Protein AF-A0A6P0SH04-F1 (afdb_monomer_lite)

pLDDT: mean 90.82, std 7.69, range [59.16, 97.81]

Secondary structure (DSSP, 8-state):
-TTTT-------SSTT-SHHHHHHHHHHHHHTTPPPP-HHHHHHHHHHHHHHHHHHHHHHHSPPPPTT---SS-GGGG-EEEEETTTEEEEEEEETTEEEEEETTEEEEEEEEETTEEEE-

Foldseek 3Di:
DVVLPDDDDDDDPDPPDCVRVLVVVQVVCVVVVHDGDPSVVVVVVVVVVVVVVVVVVVVVPDDQFDPPADEPDQPVVVADWDQDPVQGIWGWDADPNWIWIAGPNDIFTWDDRHYNDTDGD

Structure (mmCIF, N/CA/C/O backbone):
data_AF-A0A6P0SH04-F1
#
_entry.id   AF-A0A6P0SH04-F1
#
loop_
_atom_site.group_PDB
_atom_site.id
_atom_site.type_symbol
_atom_site.label_atom_id
_atom_site.label_alt_id
_atom_site.label_comp_id
_atom_site.label_asym_id
_atom_site.label_entity_id
_atom_site.label_seq_id
_atom_site.pdbx_PDB_ins_code
_atom_site.Cartn_x
_atom_site.Cartn_y
_atom_site.Cartn_z
_atom_site.occupancy
_atom_site.B_iso_or_equiv
_atom_site.auth_seq_id
_atom_site.auth_comp_id
_atom_site.auth_asym_id
_atom_site.auth_atom_id
_atom_site.pdbx_PDB_model_num
ATOM 1 N N . MET A 1 1 ? 13.100 4.604 -28.120 1.00 80.25 1 MET A N 1
ATOM 2 C CA . MET A 1 1 ? 13.090 6.052 -28.374 1.00 80.25 1 MET A CA 1
ATOM 3 C C . MET A 1 1 ? 12.455 6.343 -29.726 1.00 80.25 1 MET A C 1
ATOM 5 O O . MET A 1 1 ? 12.752 5.615 -30.669 1.00 80.25 1 MET A O 1
ATOM 9 N N . PRO A 1 2 ? 11.589 7.367 -29.843 1.00 86.88 2 PRO A N 1
ATOM 10 C CA . PRO A 1 2 ? 10.923 7.700 -31.105 1.00 86.88 2 PRO A CA 1
ATOM 11 C C . PRO A 1 2 ? 11.886 8.005 -32.261 1.00 86.88 2 PRO A C 1
ATOM 13 O O . PRO A 1 2 ? 11.636 7.565 -33.378 1.00 86.88 2 PRO A O 1
ATOM 16 N N . GLN A 1 3 ? 12.998 8.702 -31.992 1.00 91.69 3 GLN A N 1
ATOM 17 C CA . GLN A 1 3 ? 14.009 9.037 -33.007 1.00 91.69 3 GLN A CA 1
ATOM 18 C C . GLN A 1 3 ? 14.715 7.787 -33.555 1.00 91.69 3 GLN A C 1
ATOM 20 O O . GLN A 1 3 ? 14.914 7.674 -34.761 1.00 91.69 3 GLN A O 1
ATOM 25 N N . ASP A 1 4 ? 14.971 6.808 -32.688 1.00 89.81 4 ASP A N 1
ATOM 26 C CA . ASP A 1 4 ? 15.605 5.532 -33.044 1.00 89.81 4 ASP A CA 1
ATOM 27 C C . ASP A 1 4 ? 14.601 4.447 -33.469 1.00 89.81 4 ASP A C 1
ATOM 29 O O . ASP A 1 4 ? 14.989 3.315 -33.738 1.00 89.81 4 ASP A O 1
ATOM 33 N N . LYS A 1 5 ? 13.295 4.762 -33.523 1.00 93.62 5 LYS A N 1
ATOM 34 C CA . LYS A 1 5 ? 12.195 3.817 -33.823 1.00 93.62 5 LYS A CA 1
ATOM 35 C C . LYS A 1 5 ? 12.131 2.601 -32.884 1.00 93.62 5 LYS A C 1
ATOM 37 O O . LYS A 1 5 ? 11.691 1.523 -33.273 1.00 93.62 5 LYS A O 1
ATOM 42 N N . ILE A 1 6 ? 12.537 2.782 -31.629 1.00 93.19 6 ILE A N 1
ATOM 43 C CA . ILE A 1 6 ? 12.573 1.722 -30.610 1.00 93.19 6 ILE A CA 1
ATOM 44 C C . ILE A 1 6 ? 11.415 1.896 -29.622 1.00 93.19 6 ILE A C 1
ATOM 46 O O . ILE A 1 6 ? 11.208 2.991 -29.092 1.00 93.19 6 ILE A O 1
ATOM 50 N N . GLY A 1 7 ? 10.714 0.809 -29.304 1.00 93.75 7 GLY A N 1
ATOM 51 C CA . GLY A 1 7 ? 9.747 0.726 -28.208 1.00 93.75 7 GLY A CA 1
ATOM 52 C C . GLY A 1 7 ? 10.110 -0.418 -27.264 1.00 93.75 7 GLY A C 1
ATOM 53 O O . GLY A 1 7 ? 10.493 -1.489 -27.724 1.00 93.75 7 GLY A O 1
ATOM 54 N N . VAL A 1 8 ? 10.004 -0.191 -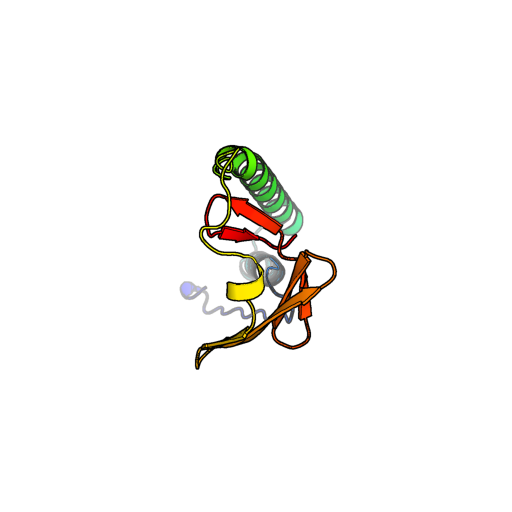25.953 1.00 95.31 8 VAL A N 1
ATOM 55 C CA . VAL A 1 8 ? 10.261 -1.205 -24.919 1.00 95.31 8 VAL A CA 1
ATOM 56 C C . VAL A 1 8 ? 9.048 -1.266 -24.000 1.00 95.31 8 VAL A C 1
ATOM 58 O O . VAL A 1 8 ? 8.581 -0.232 -23.526 1.00 95.31 8 VAL A O 1
ATOM 61 N N . VAL A 1 9 ? 8.541 -2.474 -23.758 1.00 96.31 9 VAL A N 1
ATOM 62 C CA . VAL A 1 9 ? 7.437 -2.739 -22.828 1.00 96.31 9 VAL A CA 1
ATOM 63 C C . VAL A 1 9 ? 7.888 -3.830 -21.867 1.00 96.31 9 VAL A C 1
ATOM 65 O O . VAL A 1 9 ? 8.258 -4.919 -22.299 1.00 96.31 9 VAL A O 1
ATOM 68 N N . VAL A 1 10 ? 7.855 -3.539 -20.566 1.00 96.12 10 VAL A N 1
ATOM 69 C CA . VAL A 1 10 ? 8.190 -4.493 -19.501 1.00 96.12 10 VAL A CA 1
ATOM 70 C C . VAL A 1 10 ? 7.019 -4.568 -18.533 1.00 96.12 10 VAL A C 1
ATOM 72 O O . VAL A 1 10 ? 6.557 -3.546 -18.033 1.00 96.12 10 VAL A O 1
ATOM 75 N N . LEU A 1 11 ? 6.546 -5.784 -18.268 1.00 95.50 11 LEU A N 1
ATOM 76 C CA . LEU A 1 11 ? 5.423 -6.054 -17.375 1.00 95.50 11 LEU A CA 1
ATOM 77 C C . LEU A 1 11 ? 5.887 -6.953 -16.230 1.00 95.50 11 LEU A C 1
ATOM 79 O O . LEU A 1 11 ? 6.654 -7.891 -16.444 1.00 95.50 11 LEU A O 1
ATOM 83 N N . THR A 1 12 ? 5.403 -6.683 -15.018 1.00 94.25 12 THR A N 1
ATOM 84 C CA . THR A 1 12 ? 5.667 -7.512 -13.835 1.00 94.25 12 THR A CA 1
ATOM 85 C C . THR A 1 12 ? 4.391 -7.715 -13.037 1.00 94.25 12 THR A C 1
ATOM 87 O O . THR A 1 12 ? 3.612 -6.779 -12.884 1.00 94.25 12 THR A O 1
ATOM 90 N N . ASN A 1 13 ? 4.220 -8.901 -12.454 1.00 94.56 13 ASN A N 1
ATOM 91 C CA . ASN A 1 13 ? 3.092 -9.224 -11.573 1.00 94.56 13 ASN A CA 1
ATOM 92 C C . ASN A 1 13 ? 3.395 -8.950 -10.083 1.00 94.56 13 ASN A C 1
ATOM 94 O O . ASN A 1 13 ? 2.908 -9.642 -9.196 1.00 94.56 13 ASN A O 1
ATOM 98 N N . LEU A 1 14 ? 4.274 -7.988 -9.805 1.00 93.38 14 LEU A N 1
ATOM 99 C CA . LEU A 1 14 ? 4.596 -7.551 -8.451 1.00 93.38 14 LEU A CA 1
ATOM 100 C C . LEU A 1 14 ? 4.340 -6.050 -8.368 1.00 93.38 14 LEU A C 1
ATOM 102 O O . LEU A 1 14 ? 4.825 -5.290 -9.203 1.00 93.38 14 LEU A O 1
ATOM 106 N N . GLU A 1 15 ? 3.564 -5.627 -7.376 1.00 86.56 15 GLU A N 1
ATOM 107 C CA . GLU A 1 15 ? 3.279 -4.212 -7.143 1.00 86.56 15 GLU A CA 1
ATOM 108 C C . GLU A 1 15 ? 4.492 -3.508 -6.507 1.00 86.56 15 GLU A C 1
ATOM 110 O O . GLU A 1 15 ? 5.302 -4.133 -5.822 1.00 86.56 15 GLU A O 1
ATOM 115 N N . ARG A 1 16 ? 4.615 -2.188 -6.717 1.00 85.56 16 ARG A N 1
ATOM 116 C CA . ARG A 1 16 ? 5.638 -1.312 -6.096 1.00 85.56 16 ARG A CA 1
ATOM 117 C C . ARG A 1 16 ? 7.083 -1.790 -6.258 1.00 85.56 16 ARG A C 1
ATOM 119 O O . ARG A 1 16 ? 7.940 -1.501 -5.425 1.00 85.56 16 ARG A O 1
ATOM 126 N N . THR A 1 17 ? 7.370 -2.486 -7.349 1.00 91.81 17 THR A N 1
ATOM 127 C CA . THR A 1 17 ? 8.727 -2.903 -7.694 1.00 91.81 17 THR A CA 1
ATOM 128 C C . THR A 1 17 ? 9.351 -1.947 -8.717 1.00 91.81 17 THR A C 1
ATOM 130 O O . THR A 1 17 ? 8.683 -1.561 -9.678 1.00 91.81 17 THR A O 1
ATOM 133 N N . PRO A 1 18 ? 10.636 -1.572 -8.572 1.00 93.88 18 PRO A N 1
ATOM 134 C CA . PRO A 1 18 ? 11.352 -0.795 -9.585 1.00 93.88 18 PRO A CA 1
ATOM 135 C C . PRO A 1 18 ? 11.796 -1.634 -10.795 1.00 93.88 18 PRO A C 1
ATOM 137 O O . PRO A 1 18 ? 12.403 -1.102 -11.726 1.00 93.88 18 PRO A O 1
ATOM 140 N N . LEU A 1 19 ? 11.535 -2.945 -10.775 1.00 94.38 19 LEU A N 1
ATOM 141 C CA . LEU A 1 19 ? 12.058 -3.904 -11.743 1.00 94.38 19 LEU A CA 1
ATOM 142 C C . LEU A 1 19 ? 11.732 -3.565 -13.213 1.00 94.38 19 LEU A C 1
ATOM 144 O O . LEU A 1 19 ? 12.660 -3.625 -14.021 1.00 94.38 19 LEU A O 1
ATOM 148 N N . PRO A 1 20 ? 10.499 -3.156 -13.593 1.00 95.81 20 PRO A N 1
ATOM 149 C CA . PRO A 1 20 ? 10.215 -2.764 -14.972 1.00 95.81 20 PRO A CA 1
ATOM 150 C C . PRO A 1 20 ? 11.136 -1.649 -15.473 1.00 95.81 20 PRO A C 1
ATOM 152 O O . PRO A 1 20 ? 11.674 -1.735 -16.577 1.00 95.81 20 PRO A O 1
ATOM 155 N N . SER A 1 21 ? 11.365 -0.628 -14.644 1.00 94.19 21 SER A N 1
ATOM 156 C CA . SER A 1 21 ? 12.213 0.516 -14.986 1.00 94.19 21 SER A CA 1
ATOM 157 C C . SER A 1 21 ? 13.681 0.116 -15.097 1.00 94.19 21 SER A C 1
ATOM 159 O O . SER A 1 21 ? 14.335 0.482 -16.067 1.00 94.19 21 SER A O 1
ATOM 161 N N . ILE A 1 22 ? 14.181 -0.682 -14.147 1.00 95.94 22 ILE A N 1
ATOM 162 C CA . ILE A 1 22 ? 15.547 -1.227 -14.163 1.00 95.94 22 ILE A CA 1
ATOM 163 C C . ILE A 1 22 ? 15.821 -1.963 -15.480 1.00 95.94 22 ILE A C 1
ATOM 165 O O . ILE A 1 22 ? 16.795 -1.664 -16.168 1.00 95.94 22 ILE A O 1
ATOM 169 N N . ILE A 1 23 ? 14.947 -2.908 -15.841 1.00 95.44 23 ILE A N 1
ATOM 170 C CA . ILE A 1 23 ? 15.096 -3.712 -17.060 1.00 95.44 23 ILE A CA 1
ATOM 171 C C . ILE A 1 23 ? 15.020 -2.813 -18.294 1.00 95.44 23 ILE A C 1
ATOM 173 O O . ILE A 1 23 ? 15.835 -2.946 -19.203 1.00 95.44 23 ILE A O 1
ATOM 177 N N . THR A 1 24 ? 14.075 -1.870 -18.313 1.00 95.56 24 THR A N 1
ATOM 178 C CA . THR A 1 24 ? 13.922 -0.926 -19.425 1.00 95.56 24 THR A CA 1
ATOM 179 C C . THR A 1 24 ? 15.196 -0.115 -19.643 1.00 95.56 24 THR A C 1
ATOM 181 O O . THR A 1 24 ? 15.633 0.019 -20.782 1.00 95.56 24 THR A O 1
ATOM 184 N N . TYR A 1 25 ? 15.831 0.387 -18.581 1.00 94.94 25 TYR A N 1
ATOM 185 C CA . TYR A 1 25 ? 17.067 1.157 -18.714 1.00 94.94 25 TYR A CA 1
ATOM 186 C C . TYR A 1 25 ? 18.252 0.305 -19.167 1.00 94.94 25 TYR A C 1
ATOM 188 O O . TYR A 1 25 ? 18.967 0.723 -20.072 1.00 94.94 25 TYR A O 1
ATOM 196 N N . HIS A 1 26 ? 18.399 -0.918 -18.649 1.00 95.31 26 HIS A N 1
ATOM 197 C CA . HIS A 1 26 ? 19.408 -1.853 -19.158 1.00 95.31 26 HIS A CA 1
ATOM 198 C C . HIS A 1 26 ? 19.227 -2.160 -20.651 1.00 95.31 26 HIS A C 1
ATOM 200 O O . HIS A 1 26 ? 20.205 -2.227 -21.395 1.00 95.31 26 HIS A O 1
ATOM 206 N N . ILE A 1 27 ? 17.984 -2.336 -21.109 1.00 94.88 27 ILE A N 1
ATOM 207 C CA . ILE A 1 27 ? 17.684 -2.535 -22.531 1.00 94.88 27 ILE A CA 1
ATOM 208 C C . ILE A 1 27 ? 18.045 -1.278 -23.332 1.00 94.88 27 ILE A C 1
ATOM 210 O O . ILE A 1 27 ? 18.655 -1.396 -24.392 1.00 94.88 27 ILE A O 1
ATOM 214 N N . CYS A 1 28 ? 17.708 -0.085 -22.837 1.00 93.44 28 CYS A N 1
ATOM 215 C CA . CYS A 1 28 ? 18.038 1.175 -23.502 1.00 93.44 28 CYS A CA 1
ATOM 216 C C . CYS A 1 28 ? 19.550 1.385 -23.650 1.00 93.44 28 CYS A C 1
ATOM 218 O O . CYS A 1 28 ? 19.977 1.713 -24.753 1.00 93.44 28 CYS A O 1
ATOM 220 N N . ASP A 1 29 ? 20.346 1.156 -22.600 1.00 94.50 29 ASP A N 1
ATOM 221 C CA . ASP A 1 29 ? 21.808 1.309 -22.665 1.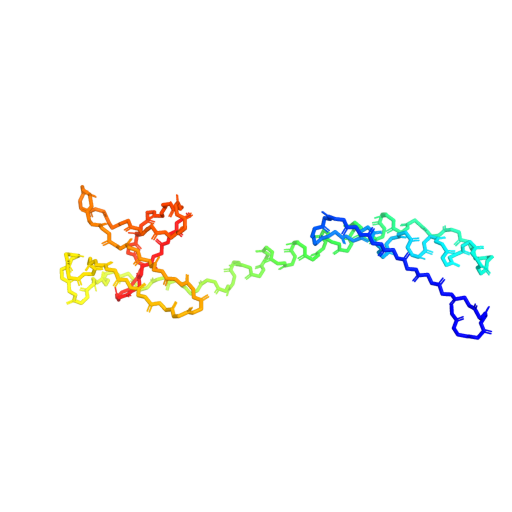00 94.50 29 ASP A CA 1
ATOM 222 C C . ASP A 1 29 ? 22.393 0.426 -23.775 1.00 94.50 29 ASP A C 1
ATOM 224 O O . ASP A 1 29 ? 23.134 0.895 -24.636 1.00 94.50 29 ASP A O 1
ATOM 228 N N . ARG A 1 30 ? 21.958 -0.838 -23.833 1.00 93.56 30 ARG A N 1
ATOM 229 C CA . ARG A 1 30 ? 22.413 -1.802 -24.844 1.00 93.56 30 ARG A CA 1
ATOM 230 C C . ARG A 1 30 ? 21.967 -1.448 -26.256 1.00 93.56 30 ARG A C 1
ATOM 232 O O . ARG A 1 30 ? 22.758 -1.549 -27.187 1.00 93.56 30 ARG A O 1
ATOM 239 N N . LEU A 1 31 ? 20.707 -1.051 -26.427 1.00 93.75 31 LEU A N 1
ATOM 240 C CA . LEU A 1 31 ? 20.161 -0.703 -27.740 1.00 93.75 31 LEU A CA 1
ATOM 241 C C . LEU A 1 31 ? 20.769 0.583 -28.312 1.00 93.75 31 LEU A C 1
ATOM 243 O O . LEU A 1 31 ? 20.821 0.730 -29.530 1.00 93.75 31 LEU A O 1
ATOM 247 N N . LEU A 1 32 ? 21.219 1.497 -27.451 1.00 90.62 32 LEU A N 1
ATOM 248 C CA . LEU A 1 32 ? 21.850 2.759 -27.838 1.00 90.62 32 LEU A CA 1
ATOM 249 C C . LEU A 1 32 ? 23.385 2.678 -27.887 1.00 90.62 32 LEU A C 1
ATOM 251 O O . LEU A 1 32 ? 24.027 3.667 -28.231 1.00 90.62 32 LEU A O 1
ATOM 255 N N . GLY A 1 33 ? 23.979 1.526 -27.554 1.00 92.00 33 GLY A N 1
ATOM 256 C CA . GLY A 1 33 ? 25.434 1.356 -27.509 1.00 92.00 33 GLY A CA 1
ATOM 257 C C . GLY A 1 33 ? 26.114 2.214 -26.437 1.00 92.00 33 GLY A C 1
ATOM 258 O O . GLY A 1 33 ? 27.254 2.633 -26.625 1.00 92.00 33 GLY A O 1
ATOM 259 N N . LEU A 1 34 ? 25.403 2.513 -25.349 1.00 92.06 34 LEU A N 1
ATOM 260 C CA . LEU A 1 34 ? 25.923 3.250 -24.202 1.00 92.06 34 LEU A CA 1
ATOM 261 C C . LEU A 1 34 ? 26.657 2.303 -23.247 1.00 92.06 34 LEU A C 1
ATOM 263 O O . LEU A 1 34 ? 26.386 1.100 -23.211 1.00 92.06 34 LEU A O 1
ATOM 267 N N . ASP A 1 35 ? 27.546 2.866 -22.433 1.00 93.00 35 ASP A N 1
ATOM 268 C CA . ASP A 1 35 ? 28.157 2.134 -21.326 1.00 93.00 35 ASP A CA 1
ATOM 269 C C . ASP A 1 35 ? 27.083 1.665 -20.337 1.00 93.00 35 ASP A C 1
ATOM 271 O O . ASP A 1 35 ? 26.178 2.422 -19.974 1.00 93.00 35 ASP A O 1
ATOM 275 N N . GLU A 1 36 ? 27.189 0.416 -19.876 1.00 88.62 36 GLU A N 1
ATOM 276 C CA . GLU A 1 36 ? 26.217 -0.139 -18.936 1.00 88.62 36 GLU A CA 1
ATOM 277 C C . GLU A 1 36 ? 26.292 0.586 -17.587 1.00 88.62 36 GLU A C 1
ATOM 279 O O . GLU A 1 36 ? 27.282 0.507 -16.853 1.00 88.62 36 GLU A O 1
ATOM 284 N N . VAL A 1 37 ? 25.202 1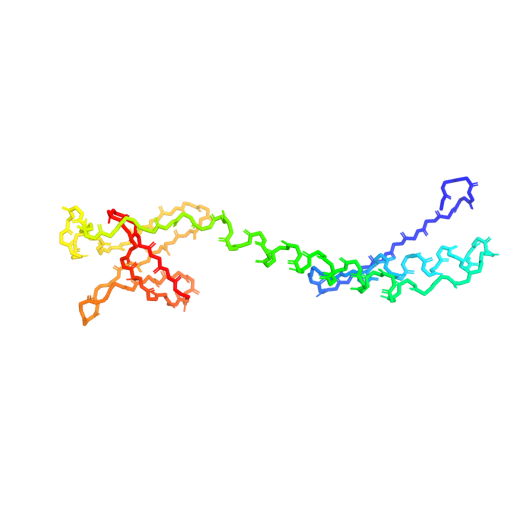.257 -17.220 1.00 93.25 37 VAL A N 1
ATOM 285 C CA . VAL A 1 37 ? 25.054 1.846 -15.889 1.00 93.25 37 VAL A CA 1
ATOM 286 C C . VAL A 1 37 ? 24.572 0.759 -14.917 1.00 93.25 37 VAL A C 1
ATOM 288 O O . VAL A 1 37 ? 23.678 -0.025 -15.253 1.00 93.25 37 VAL A O 1
ATOM 291 N N . PRO A 1 38 ? 25.080 0.708 -13.669 1.00 94.69 38 PRO A N 1
ATOM 292 C CA . PRO A 1 38 ? 24.581 -0.212 -12.647 1.00 94.69 38 PRO A CA 1
ATOM 293 C C . PRO A 1 38 ? 23.215 0.255 -12.106 1.00 94.69 38 PRO A C 1
ATOM 295 O O . PRO A 1 38 ? 23.095 0.739 -10.976 1.00 94.69 38 PRO A O 1
ATOM 298 N N . TRP A 1 39 ? 22.158 0.131 -12.917 1.00 95.38 39 TRP A N 1
ATOM 299 C CA . TRP A 1 39 ? 20.807 0.612 -12.601 1.00 95.38 39 TRP A CA 1
ATOM 300 C C . TRP A 1 39 ? 20.227 -0.005 -11.331 1.00 95.38 39 TRP A C 1
ATOM 302 O O . TRP A 1 39 ? 19.532 0.694 -10.591 1.00 95.38 39 TRP A O 1
ATOM 312 N N . ASN A 1 40 ? 20.563 -1.265 -11.042 1.00 94.06 40 ASN A N 1
ATOM 313 C CA . ASN A 1 40 ? 20.196 -1.930 -9.792 1.00 94.06 40 ASN A CA 1
ATOM 314 C C . ASN A 1 40 ? 20.674 -1.141 -8.570 1.00 94.06 40 ASN A C 1
ATOM 316 O O . ASN A 1 40 ? 19.860 -0.759 -7.732 1.00 94.06 40 ASN A O 1
ATOM 320 N N . GLU A 1 41 ? 21.978 -0.867 -8.485 1.00 95.62 41 GLU A N 1
ATOM 321 C CA . GLU A 1 41 ? 22.578 -0.160 -7.347 1.00 95.62 41 GLU A CA 1
ATOM 322 C C . GLU A 1 41 ? 22.067 1.277 -7.259 1.00 95.62 41 GLU A C 1
ATOM 324 O O . GLU A 1 41 ? 21.652 1.740 -6.195 1.00 95.62 41 GLU A O 1
ATOM 329 N N . ARG A 1 42 ? 21.999 1.967 -8.403 1.00 94.88 42 ARG A N 1
ATOM 330 C CA . ARG A 1 42 ? 21.516 3.349 -8.475 1.00 94.88 42 ARG A CA 1
ATOM 331 C C . ARG A 1 42 ? 20.085 3.487 -7.962 1.00 94.88 42 ARG A C 1
ATOM 333 O O . ARG A 1 42 ? 19.778 4.427 -7.233 1.00 94.88 42 ARG A O 1
ATOM 340 N N . ILE A 1 43 ? 19.191 2.586 -8.364 1.00 94.81 43 ILE A N 1
ATOM 341 C CA . ILE A 1 43 ? 17.785 2.644 -7.953 1.00 94.81 43 ILE A CA 1
ATOM 342 C C . ILE A 1 43 ? 17.618 2.148 -6.515 1.00 94.81 43 ILE A C 1
ATOM 344 O O . ILE A 1 43 ? 16.833 2.729 -5.769 1.00 94.81 43 ILE A O 1
ATOM 348 N N . LYS A 1 44 ? 18.392 1.143 -6.092 1.00 93.69 44 LYS A N 1
ATOM 349 C CA . LYS A 1 44 ? 18.416 0.670 -4.704 1.00 93.69 44 LYS A CA 1
ATOM 350 C C . LYS A 1 44 ? 18.818 1.780 -3.731 1.00 93.69 44 LYS A C 1
ATOM 352 O O . LYS A 1 44 ? 18.117 1.980 -2.746 1.00 93.69 44 LYS A O 1
ATOM 357 N N . SER A 1 45 ? 19.880 2.530 -4.028 1.00 94.94 45 SER A N 1
ATOM 358 C CA . SER A 1 45 ? 20.322 3.672 -3.213 1.00 94.94 45 SER A CA 1
ATOM 359 C C . SER A 1 45 ? 19.234 4.742 -3.101 1.00 94.94 45 SER A C 1
ATOM 361 O O . SER A 1 45 ? 18.874 5.122 -1.990 1.00 94.94 45 SER A O 1
ATOM 363 N N . LYS A 1 46 ? 18.611 5.140 -4.218 1.00 93.19 46 LYS A N 1
ATOM 364 C CA . LYS A 1 46 ? 17.493 6.099 -4.198 1.00 93.19 46 LYS A CA 1
ATOM 365 C C . LYS A 1 46 ? 16.294 5.612 -3.390 1.00 93.19 46 LYS A C 1
ATOM 367 O O . LYS A 1 46 ? 15.635 6.401 -2.719 1.00 93.19 46 LYS A O 1
ATOM 372 N N . LEU A 1 47 ? 15.975 4.322 -3.487 1.00 92.12 47 LEU A N 1
ATOM 373 C CA . LEU A 1 47 ? 14.872 3.740 -2.732 1.00 92.12 47 LEU A CA 1
ATOM 374 C C . LEU A 1 47 ? 15.168 3.767 -1.230 1.00 92.12 47 LEU A C 1
ATOM 376 O O . LEU A 1 47 ? 14.268 4.026 -0.438 1.00 92.12 47 LEU A O 1
ATOM 380 N N . GLU A 1 48 ? 16.417 3.521 -0.847 1.00 94.06 48 GLU A N 1
ATOM 381 C CA . GLU A 1 48 ? 16.850 3.574 0.545 1.00 94.06 48 GLU A CA 1
ATOM 382 C C . GLU A 1 48 ? 16.815 5.004 1.099 1.00 94.06 48 GLU A C 1
ATOM 384 O O . GLU A 1 48 ? 16.241 5.234 2.160 1.00 94.06 48 GLU A O 1
ATOM 389 N N . GLU A 1 49 ? 17.300 5.988 0.340 1.00 94.31 49 GLU A N 1
ATOM 390 C CA . GLU A 1 49 ? 17.184 7.412 0.686 1.00 94.31 49 GLU A CA 1
ATOM 391 C C . GLU A 1 49 ? 15.720 7.836 0.863 1.00 94.31 49 GLU A C 1
ATOM 393 O O . GLU A 1 49 ? 15.365 8.485 1.848 1.00 94.31 49 GLU A O 1
ATOM 398 N N . ALA A 1 50 ? 14.838 7.424 -0.054 1.00 91.38 50 ALA A N 1
ATOM 399 C CA . ALA A 1 50 ? 13.411 7.720 0.034 1.00 91.38 50 ALA A CA 1
ATOM 400 C C . ALA A 1 50 ? 12.755 7.070 1.263 1.00 91.38 50 ALA A C 1
ATOM 402 O O . ALA A 1 50 ? 11.905 7.690 1.906 1.00 91.38 50 ALA A O 1
ATOM 403 N N . LYS A 1 51 ? 13.151 5.841 1.620 1.00 90.81 51 LYS A N 1
ATOM 404 C CA . LYS A 1 51 ? 12.682 5.170 2.842 1.00 90.81 51 LYS A CA 1
ATOM 405 C C . LYS A 1 51 ? 13.131 5.912 4.094 1.00 90.81 51 LYS A C 1
ATOM 407 O O . LYS A 1 51 ? 12.296 6.174 4.955 1.00 90.81 51 LYS A O 1
ATOM 412 N N . GLN A 1 52 ? 14.404 6.292 4.170 1.00 91.88 52 GLN A N 1
ATOM 413 C CA . GLN A 1 52 ? 14.949 7.044 5.301 1.00 91.88 52 GLN A CA 1
ATOM 414 C C . GLN A 1 52 ? 14.259 8.403 5.451 1.00 91.88 52 GLN A C 1
ATOM 416 O O . GLN A 1 52 ? 13.830 8.757 6.547 1.00 91.88 52 GLN A O 1
ATOM 421 N N . ALA A 1 53 ? 14.066 9.131 4.349 1.00 89.31 53 ALA A N 1
ATOM 422 C CA . ALA A 1 53 ? 13.336 10.395 4.351 1.00 89.31 53 ALA A CA 1
ATOM 423 C C . ALA A 1 53 ? 11.877 10.217 4.810 1.00 89.31 53 ALA A C 1
ATOM 425 O O . ALA A 1 53 ? 11.372 11.006 5.609 1.00 89.31 53 ALA A O 1
ATOM 426 N N . ALA A 1 54 ? 11.199 9.157 4.358 1.00 87.44 54 ALA A N 1
ATOM 427 C CA . ALA A 1 54 ? 9.842 8.844 4.797 1.00 87.44 54 ALA A CA 1
ATOM 428 C C . ALA A 1 54 ? 9.781 8.487 6.291 1.00 87.44 54 ALA A C 1
ATOM 430 O O . ALA A 1 54 ? 8.838 8.873 6.980 1.00 87.44 54 ALA A O 1
ATOM 431 N N . GLU A 1 55 ? 10.770 7.765 6.812 1.00 86.25 55 GLU A N 1
ATOM 432 C CA . GLU A 1 55 ? 10.851 7.405 8.227 1.00 86.25 55 GLU A CA 1
ATOM 433 C C . GLU A 1 55 ? 11.118 8.620 9.122 1.00 86.25 55 GLU A C 1
ATOM 435 O O . GLU A 1 55 ? 10.424 8.807 10.122 1.00 86.25 55 GLU A O 1
ATOM 440 N N . GLN A 1 56 ? 12.021 9.510 8.710 1.00 84.56 56 GLN A N 1
ATOM 441 C CA . GLN A 1 56 ? 12.241 10.800 9.370 1.00 84.56 56 GLN A CA 1
ATOM 442 C C . GLN A 1 56 ? 10.981 11.679 9.328 1.00 84.56 56 GLN A C 1
ATOM 444 O O . GLN A 1 56 ? 10.621 12.308 10.323 1.00 84.56 56 GLN A O 1
ATOM 449 N N . GLY A 1 57 ? 10.254 11.681 8.206 1.00 78.75 57 GLY A N 1
ATOM 450 C CA . GLY A 1 57 ? 8.984 12.394 8.066 1.00 78.75 57 GLY A CA 1
ATOM 451 C C . GLY A 1 57 ? 7.900 11.879 9.016 1.00 78.75 57 GLY A C 1
ATOM 452 O O . GLY A 1 57 ? 7.204 12.676 9.641 1.00 78.75 57 GLY A O 1
ATOM 453 N N . LYS A 1 58 ? 7.794 10.558 9.215 1.00 73.75 58 LYS A N 1
ATOM 454 C CA . LYS A 1 58 ? 6.795 9.949 10.116 1.00 73.75 58 LYS A CA 1
ATOM 455 C C . LYS A 1 58 ? 6.899 10.437 11.562 1.00 73.75 58 LYS A C 1
ATOM 457 O O . LYS A 1 58 ? 5.869 10.487 12.236 1.00 73.75 58 LYS A O 1
ATOM 462 N N . GLN A 1 59 ? 8.090 10.812 12.030 1.00 62.56 59 GLN A N 1
ATOM 463 C CA . GLN A 1 59 ? 8.281 11.360 13.379 1.00 62.56 59 GLN A CA 1
ATOM 464 C C . GLN A 1 59 ? 7.651 12.753 13.541 1.00 62.56 59 GLN A C 1
ATOM 466 O O . GLN A 1 59 ? 7.251 13.117 14.642 1.00 62.56 59 GLN A O 1
ATOM 471 N N . ASN A 1 60 ? 7.481 13.493 12.442 1.00 59.16 60 ASN A N 1
ATOM 472 C CA . ASN A 1 60 ? 7.013 14.878 12.445 1.00 59.16 60 ASN A CA 1
ATOM 473 C C . ASN A 1 60 ? 5.535 15.046 12.049 1.00 59.16 60 ASN A C 1
ATOM 475 O O . ASN A 1 60 ? 5.031 16.165 12.064 1.00 59.16 60 ASN A O 1
ATOM 479 N N . THR A 1 61 ? 4.828 13.975 11.661 1.00 59.72 61 THR A N 1
ATOM 480 C CA . THR A 1 61 ? 3.491 14.099 11.033 1.00 59.72 61 THR A CA 1
ATOM 481 C C . THR A 1 61 ? 2.367 13.344 11.736 1.00 59.72 61 THR A C 1
ATOM 483 O O . THR A 1 61 ? 1.212 13.514 11.355 1.00 59.72 61 THR A O 1
ATOM 486 N N . LYS A 1 62 ? 2.627 12.532 12.770 1.00 63.25 62 LYS A N 1
ATOM 487 C CA . LYS A 1 62 ? 1.522 11.991 13.578 1.00 63.25 62 LYS A CA 1
ATOM 488 C C . LYS A 1 62 ? 1.100 13.056 14.596 1.00 63.25 62 LYS A C 1
ATOM 490 O O . LYS A 1 62 ? 1.859 13.275 15.541 1.00 63.25 62 LYS A O 1
ATOM 495 N N . PRO A 1 63 ? -0.058 13.732 14.437 1.00 68.69 63 PRO A N 1
ATOM 496 C CA . PRO A 1 63 ? -0.552 14.609 15.490 1.00 68.69 63 PRO A CA 1
ATOM 497 C C . PRO A 1 63 ? -0.648 13.786 16.773 1.00 68.69 63 PRO A C 1
ATOM 499 O O . PRO A 1 63 ? -1.174 12.678 16.751 1.00 68.69 63 PRO A O 1
ATOM 502 N N . GLN A 1 64 ? -0.090 14.277 17.876 1.00 75.56 64 GLN A N 1
ATOM 503 C CA . GLN A 1 64 ? -0.227 13.567 19.143 1.00 75.56 64 GLN A CA 1
ATOM 504 C C . GLN A 1 64 ? -1.714 13.535 19.529 1.00 75.56 64 GLN A C 1
ATOM 506 O O . GLN A 1 64 ? -2.394 14.559 19.383 1.00 75.56 64 GLN A O 1
ATOM 511 N N . PRO A 1 65 ? -2.245 12.384 19.980 1.00 81.75 65 PRO A N 1
ATOM 512 C CA . PRO A 1 65 ? -3.619 12.325 20.453 1.00 81.75 65 PRO A CA 1
ATOM 513 C C . PRO A 1 65 ? -3.787 13.273 21.638 1.00 81.75 65 PRO A C 1
ATOM 515 O O . PRO A 1 65 ? -2.902 13.383 22.492 1.00 81.75 65 PRO A O 1
ATOM 518 N N . LYS A 1 66 ? -4.934 13.953 21.716 1.00 84.69 66 LYS A N 1
ATOM 519 C CA . LYS A 1 66 ? -5.266 14.712 22.924 1.00 84.69 66 LYS A CA 1
ATOM 520 C C . LYS A 1 66 ? -5.543 13.743 24.071 1.00 84.69 66 LYS A C 1
ATOM 522 O O . LYS A 1 66 ? -6.487 12.952 24.013 1.00 84.69 66 LYS A O 1
ATOM 527 N N . THR A 1 67 ? -4.724 13.830 25.114 1.00 86.31 67 THR A N 1
ATOM 528 C CA . THR A 1 67 ? -4.851 13.010 26.321 1.00 86.31 67 THR A CA 1
ATOM 529 C C . THR A 1 67 ? -6.064 13.431 27.157 1.00 86.31 67 THR A C 1
ATOM 531 O O . THR A 1 67 ? -6.542 14.560 27.055 1.00 86.31 67 THR A O 1
ATOM 534 N N . GLY A 1 68 ? -6.591 12.506 27.966 1.00 86.12 68 GLY A N 1
ATOM 535 C CA . GLY A 1 68 ? -7.726 12.771 28.863 1.00 86.12 68 GLY A CA 1
ATOM 536 C C . GLY A 1 68 ? -9.073 12.968 28.161 1.00 86.12 68 GLY A C 1
ATOM 537 O O . GLY A 1 68 ? -10.011 13.464 28.776 1.00 86.12 68 GLY A O 1
ATOM 538 N N . THR A 1 69 ? -9.175 12.612 26.879 1.00 91.12 69 THR A N 1
ATOM 539 C CA . THR A 1 69 ? -10.460 12.592 26.175 1.00 91.12 69 THR A CA 1
ATOM 540 C C . THR A 1 69 ? -11.159 11.252 26.375 1.00 91.12 69 THR A C 1
ATOM 542 O O . THR A 1 69 ? -10.519 10.235 26.633 1.00 91.12 69 THR A O 1
ATOM 545 N N . GLN A 1 70 ? -12.476 11.262 26.222 1.00 89.62 70 GLN A N 1
ATOM 546 C CA . GLN A 1 70 ? -13.333 10.084 26.250 1.00 89.62 70 GLN A CA 1
ATOM 547 C C . GLN A 1 70 ? -14.229 10.089 25.003 1.00 89.62 70 GLN A C 1
ATOM 549 O O . GLN A 1 70 ? -14.441 11.166 24.429 1.00 89.62 70 GLN A O 1
ATOM 554 N N . PRO A 1 71 ? -14.728 8.923 24.563 1.00 90.56 71 PRO A N 1
ATOM 555 C CA . PRO A 1 71 ? -15.792 8.857 23.566 1.00 90.56 71 PRO A CA 1
ATOM 556 C C . PRO A 1 71 ? -17.012 9.679 24.007 1.00 90.56 71 PRO A C 1
ATOM 558 O O . PRO A 1 71 ? -17.274 9.814 25.207 1.00 90.56 71 PRO A O 1
ATOM 561 N N . SER A 1 72 ? -17.745 10.252 23.050 1.00 92.81 72 SER A N 1
ATOM 562 C CA . SER A 1 72 ? -18.971 11.008 23.350 1.00 92.81 72 SER A CA 1
ATOM 563 C C . SER A 1 72 ? -20.127 10.112 23.805 1.00 92.81 72 SER A C 1
ATOM 565 O O . SER A 1 72 ? -20.991 10.570 24.552 1.00 92.81 72 SER A O 1
ATOM 567 N N . HIS A 1 73 ? -20.098 8.839 23.414 1.00 92.00 73 HIS A N 1
ATOM 568 C CA . HIS A 1 73 ? -21.090 7.827 23.755 1.00 92.00 73 HIS A CA 1
ATOM 569 C C . HIS A 1 73 ? -20.458 6.629 24.488 1.00 92.00 73 HIS A C 1
ATOM 571 O O . HIS A 1 73 ? -19.244 6.421 24.405 1.00 92.00 73 HIS A O 1
ATOM 577 N N . PRO A 1 74 ? -21.251 5.815 25.208 1.00 93.31 74 PRO A N 1
ATOM 578 C CA . PRO A 1 74 ? -20.840 4.471 25.616 1.00 93.31 74 PRO A CA 1
ATOM 579 C C . PRO A 1 74 ? -20.353 3.639 24.416 1.00 93.31 74 PRO A C 1
ATOM 581 O O . PRO A 1 74 ? -20.798 3.851 23.290 1.00 93.31 74 PRO A O 1
ATOM 584 N N . LEU A 1 75 ? -19.437 2.688 24.633 1.00 92.38 75 LEU A N 1
ATOM 585 C CA . LEU A 1 75 ? -18.854 1.899 23.533 1.00 92.38 75 LEU A CA 1
ATOM 586 C C . LEU A 1 75 ? -19.907 1.071 22.784 1.00 92.38 75 LEU A C 1
ATOM 588 O O . LEU A 1 75 ? -19.768 0.817 21.590 1.00 92.38 75 LEU A O 1
ATOM 592 N N . GLU A 1 76 ? -20.962 0.676 23.486 1.00 94.44 76 GLU A N 1
ATOM 593 C CA . GLU A 1 76 ? -22.100 -0.078 22.978 1.00 94.44 76 GLU A CA 1
ATOM 594 C C . GLU A 1 76 ? -22.819 0.664 21.842 1.00 94.44 76 GLU A C 1
ATOM 596 O O . GLU A 1 76 ? -23.226 0.031 20.867 1.00 94.44 76 GLU A O 1
ATOM 601 N N . ASP A 1 77 ? -22.896 1.996 21.910 1.00 95.12 77 ASP A N 1
ATOM 602 C CA . ASP A 1 77 ? -23.574 2.830 20.907 1.00 95.12 77 ASP A CA 1
ATOM 603 C C . ASP A 1 77 ? -22.822 2.873 19.563 1.00 95.12 77 ASP A C 1
ATOM 605 O O . ASP A 1 77 ? -23.393 3.257 18.544 1.00 95.12 77 ASP A O 1
ATOM 609 N N . TYR A 1 78 ? -21.548 2.467 19.533 1.00 94.25 78 TYR A N 1
ATOM 610 C CA . TYR A 1 78 ? -20.762 2.362 18.298 1.00 94.25 78 TYR A CA 1
ATOM 611 C C . TYR A 1 78 ? -20.893 0.989 17.622 1.00 94.25 78 TYR A C 1
ATOM 613 O O . TYR A 1 78 ? -20.311 0.780 16.557 1.00 94.25 78 TYR A O 1
ATOM 621 N N . THR A 1 79 ? -21.609 0.037 18.230 1.00 96.56 79 THR A N 1
ATOM 622 C CA . THR A 1 79 ? -21.806 -1.301 17.658 1.00 96.56 79 THR A CA 1
ATOM 623 C C . THR A 1 79 ? -22.862 -1.296 16.553 1.00 96.56 79 THR A C 1
ATOM 625 O O . THR A 1 79 ? -23.820 -0.526 16.591 1.00 96.56 79 THR A O 1
ATOM 628 N N . GLY A 1 80 ? -22.687 -2.159 15.553 1.00 96.88 80 GLY A N 1
ATOM 629 C CA . GLY A 1 80 ? -23.605 -2.281 14.422 1.00 96.88 80 GLY A CA 1
ATOM 630 C C . GLY A 1 80 ? -22.903 -2.453 13.080 1.00 96.88 80 GLY A C 1
ATOM 631 O O . GLY A 1 80 ? -21.675 -2.498 12.996 1.00 96.88 80 GLY A O 1
ATOM 632 N N . ASP A 1 81 ? -23.713 -2.545 12.029 1.00 97.81 81 ASP A N 1
ATOM 633 C CA . ASP A 1 81 ? -23.252 -2.697 10.653 1.00 97.81 81 ASP A CA 1
ATOM 634 C C . ASP A 1 81 ? -23.277 -1.349 9.930 1.00 97.81 81 ASP A C 1
ATOM 636 O O . ASP A 1 81 ? -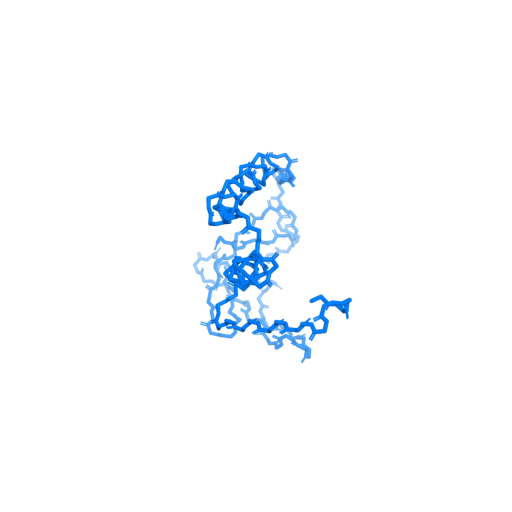24.311 -0.685 9.836 1.00 97.81 81 ASP A O 1
ATOM 640 N N . PHE A 1 82 ? -22.122 -0.956 9.397 1.00 96.44 82 PHE A N 1
ATOM 641 C CA . PHE A 1 82 ? -21.935 0.286 8.658 1.00 96.44 82 PHE A CA 1
ATOM 642 C C . PHE A 1 82 ? -21.700 -0.038 7.187 1.00 96.44 82 PHE A C 1
ATOM 644 O O . PHE A 1 82 ? -20.669 -0.608 6.824 1.00 96.44 82 PHE A O 1
ATOM 651 N N . GLU A 1 83 ? -22.658 0.323 6.336 1.00 97.56 83 GLU A N 1
ATOM 652 C CA . GLU A 1 83 ? -22.630 -0.003 4.912 1.00 97.56 83 GLU A CA 1
ATOM 653 C C . GLU A 1 83 ? -22.221 1.194 4.049 1.00 97.56 83 GLU A C 1
ATOM 655 O O . GLU A 1 83 ? -22.700 2.318 4.219 1.00 97.56 83 GLU A O 1
ATOM 660 N N . HIS A 1 84 ? -21.370 0.930 3.059 1.00 96.81 84 HIS A N 1
ATOM 661 C CA . HIS A 1 84 ? -21.115 1.841 1.952 1.00 96.81 84 HIS A CA 1
ATOM 662 C C . HIS A 1 84 ? -21.180 1.088 0.608 1.00 96.81 84 HIS A C 1
ATOM 664 O O . HIS A 1 84 ? -20.468 0.093 0.451 1.00 96.81 84 HIS A O 1
ATOM 670 N N . PRO A 1 85 ? -21.905 1.582 -0.419 1.00 95.62 85 PRO A N 1
ATOM 671 C CA . PRO A 1 85 ? -22.140 0.844 -1.671 1.00 95.62 85 PRO A CA 1
ATOM 672 C C . PRO A 1 85 ? -20.879 0.371 -2.409 1.00 95.62 85 PRO A C 1
ATOM 674 O O . PRO A 1 85 ? -20.888 -0.665 -3.064 1.00 95.62 85 PRO A O 1
ATOM 677 N N . GLY A 1 86 ? -19.784 1.133 -2.317 1.00 94.31 86 GLY A N 1
ATOM 678 C CA . GLY A 1 86 ? -18.503 0.789 -2.947 1.00 94.31 86 GLY A CA 1
ATOM 679 C C . GLY A 1 86 ? -17.516 0.023 -2.060 1.00 94.31 86 GLY A C 1
ATOM 680 O O . GLY A 1 86 ? -16.532 -0.494 -2.579 1.00 94.31 86 GLY A O 1
ATOM 681 N N . TYR A 1 87 ? -17.743 -0.030 -0.741 1.00 92.44 87 TYR A N 1
ATOM 682 C CA . TYR A 1 87 ? -16.801 -0.639 0.215 1.00 92.44 87 TYR A CA 1
ATOM 683 C C . TYR A 1 87 ? -17.389 -1.838 0.970 1.00 92.44 87 TYR A C 1
ATOM 685 O O . TYR A 1 87 ? -16.633 -2.569 1.606 1.00 92.44 87 TYR A O 1
ATOM 693 N N . GLY A 1 88 ? -18.698 -2.077 0.870 1.00 95.25 88 GLY A N 1
ATOM 694 C CA . GLY A 1 88 ? -19.394 -3.138 1.589 1.00 95.25 88 GLY A CA 1
ATOM 695 C C . GLY A 1 88 ? -19.708 -2.755 3.033 1.00 95.25 88 GLY A C 1
ATOM 696 O O . GLY A 1 88 ? -19.864 -1.575 3.353 1.00 95.25 88 GLY A O 1
ATOM 697 N N . ILE A 1 89 ? -19.815 -3.771 3.888 1.00 97.75 89 ILE A N 1
ATOM 698 C CA . ILE A 1 89 ? -20.219 -3.640 5.290 1.00 97.75 89 ILE A CA 1
ATOM 699 C C . ILE A 1 89 ? -18.996 -3.770 6.195 1.00 97.75 89 ILE A C 1
ATOM 701 O O . ILE A 1 89 ? -18.208 -4.708 6.056 1.00 97.75 89 ILE A O 1
ATOM 705 N N . VAL A 1 90 ? -18.868 -2.846 7.143 1.00 97.44 90 VAL A N 1
ATOM 706 C CA . VAL A 1 90 ? -18.001 -2.986 8.314 1.00 97.44 90 VAL A CA 1
ATOM 707 C C . VAL A 1 90 ? -18.882 -3.280 9.523 1.00 97.44 90 VAL A C 1
ATOM 709 O O . VAL A 1 90 ? -19.711 -2.449 9.889 1.00 97.44 90 VAL A O 1
ATOM 712 N N . SER A 1 91 ? -18.687 -4.435 10.153 1.00 97.81 91 SER A N 1
ATOM 713 C CA . SER A 1 91 ? -19.411 -4.819 11.370 1.00 97.81 91 SER A CA 1
ATOM 714 C C . SER A 1 91 ? -18.595 -4.465 12.605 1.00 97.81 91 SER A C 1
ATOM 716 O O . SER A 1 91 ? -17.467 -4.942 12.754 1.00 97.81 91 SER A O 1
ATOM 718 N N . ILE A 1 92 ? -19.156 -3.652 13.496 1.00 97.31 92 ILE A N 1
ATOM 719 C CA . ILE A 1 92 ? -18.548 -3.267 14.769 1.00 97.31 92 ILE A CA 1
ATOM 720 C C . ILE A 1 92 ? -19.206 -4.042 15.910 1.00 97.31 92 ILE A C 1
ATOM 722 O O . ILE A 1 92 ? -20.414 -3.943 16.123 1.00 97.31 92 ILE A O 1
ATOM 726 N N . ALA A 1 93 ? -18.405 -4.778 16.677 1.00 96.81 93 ALA A N 1
ATOM 727 C CA . ALA A 1 93 ? -18.856 -5.542 17.836 1.00 96.81 93 ALA A CA 1
ATOM 728 C C . ALA A 1 93 ? -18.016 -5.221 19.076 1.00 96.81 93 ALA A C 1
ATOM 730 O O . ALA A 1 93 ? -16.802 -5.031 18.986 1.00 96.81 93 ALA A O 1
ATOM 731 N N . LEU A 1 94 ? -18.661 -5.207 20.244 1.00 95.62 94 LEU A N 1
ATOM 732 C CA . LEU A 1 94 ? -18.005 -5.055 21.540 1.00 95.62 94 LEU A CA 1
ATOM 733 C C . LEU A 1 94 ? -17.783 -6.435 22.168 1.00 95.62 94 LEU A C 1
ATOM 735 O O . LEU A 1 94 ? -18.739 -7.166 22.425 1.00 95.62 94 LEU A O 1
ATOM 739 N N . LYS A 1 95 ? -16.525 -6.792 22.431 1.00 90.75 95 LYS A N 1
ATOM 740 C CA . LYS A 1 95 ? -16.142 -8.040 23.099 1.00 90.75 95 LYS A CA 1
ATOM 741 C C . LYS A 1 95 ? -15.152 -7.727 24.212 1.00 90.75 95 LYS A C 1
ATOM 743 O O . LYS A 1 95 ? -14.168 -7.048 23.965 1.00 90.75 95 LYS A O 1
ATOM 748 N N . ASP A 1 96 ? -15.411 -8.200 25.430 1.00 87.94 96 ASP A N 1
ATOM 749 C CA . ASP A 1 96 ? -14.512 -8.003 26.580 1.00 87.94 96 ASP A CA 1
ATOM 750 C C . ASP A 1 96 ? -14.116 -6.521 26.802 1.00 87.94 96 ASP A C 1
ATOM 752 O O . ASP A 1 96 ? -12.959 -6.208 27.066 1.00 87.94 96 ASP A O 1
ATOM 756 N N . GLN A 1 97 ? -15.083 -5.596 26.666 1.00 87.38 97 GLN A N 1
ATOM 757 C CA . GLN A 1 97 ? -14.896 -4.128 26.739 1.00 87.38 97 GLN A CA 1
ATOM 758 C C . GLN A 1 97 ? -13.994 -3.527 25.642 1.00 87.38 97 GLN A C 1
ATOM 760 O O . GLN A 1 97 ? -13.585 -2.370 25.727 1.00 87.38 97 GLN A O 1
ATOM 765 N N . GLN A 1 98 ? -13.724 -4.286 24.583 1.00 90.94 98 GLN A N 1
ATOM 766 C CA . GLN A 1 98 ? -12.894 -3.893 23.456 1.00 90.94 98 GLN A CA 1
ATOM 767 C C . GLN A 1 98 ? -13.723 -3.920 22.165 1.00 90.94 98 GLN A C 1
ATOM 769 O O . GLN A 1 98 ? -14.369 -4.918 21.835 1.00 90.94 98 GLN A O 1
ATOM 774 N N . LEU A 1 99 ? -13.723 -2.811 21.422 1.00 95.38 99 LEU A N 1
ATOM 775 C CA . LEU A 1 99 ? -14.373 -2.762 20.113 1.00 95.38 99 LEU A CA 1
ATOM 776 C C . LEU A 1 99 ? -13.544 -3.532 19.081 1.00 95.38 99 LEU A C 1
ATOM 778 O O . LEU A 1 99 ? -12.311 -3.460 19.061 1.00 95.38 99 LEU A O 1
ATOM 782 N N . THR A 1 100 ? -14.242 -4.241 18.202 1.00 96.44 100 THR A N 1
ATOM 783 C CA . THR A 1 100 ? -13.685 -4.989 17.076 1.00 96.44 100 THR A CA 1
ATOM 784 C C . THR A 1 100 ? -14.429 -4.616 15.802 1.00 96.44 100 THR A C 1
ATOM 786 O O . THR A 1 100 ? -15.654 -4.534 15.810 1.00 96.44 100 THR A O 1
ATOM 789 N N . ALA A 1 101 ? -13.694 -4.377 14.719 1.00 96.06 101 ALA A N 1
ATOM 790 C CA . ALA A 1 101 ? -14.253 -4.178 13.388 1.00 96.06 101 ALA A CA 1
ATOM 791 C C . ALA A 1 101 ? -13.984 -5.404 12.524 1.00 96.06 101 ALA A C 1
ATOM 793 O O . ALA A 1 101 ? -12.859 -5.896 12.491 1.00 96.06 101 ALA A O 1
ATOM 794 N N . THR A 1 102 ? -14.990 -5.862 11.790 1.00 96.81 102 THR A N 1
ATOM 795 C CA . THR A 1 102 ? -14.837 -6.912 10.782 1.00 96.81 102 THR A CA 1
ATOM 796 C C . THR A 1 102 ? -15.155 -6.345 9.408 1.00 96.81 102 THR A C 1
ATOM 798 O O . THR A 1 102 ? -16.243 -5.819 9.189 1.00 96.81 102 THR A O 1
ATOM 801 N N . HIS A 1 103 ? -14.213 -6.466 8.474 1.00 95.75 103 HIS A N 1
ATOM 802 C CA . HIS A 1 103 ? -14.389 -6.079 7.073 1.00 95.75 103 HIS A CA 1
ATOM 803 C C . HIS A 1 103 ? -13.796 -7.161 6.173 1.00 95.75 103 HIS A C 1
ATOM 805 O O . HIS A 1 103 ? -12.638 -7.534 6.342 1.00 95.75 103 HIS A O 1
ATOM 811 N N . ASN A 1 104 ? -14.584 -7.704 5.239 1.00 92.88 104 ASN A N 1
ATOM 812 C CA . ASN A 1 104 ? -14.150 -8.765 4.315 1.00 92.88 104 ASN A CA 1
ATOM 813 C C . ASN A 1 104 ? -13.438 -9.957 4.999 1.00 92.88 104 ASN A C 1
ATOM 815 O O . ASN A 1 104 ? -12.449 -10.478 4.489 1.00 92.88 104 ASN A O 1
ATOM 819 N N . SER A 1 105 ? -13.954 -10.412 6.146 1.00 92.44 105 SER A N 1
ATOM 820 C CA . SER A 1 105 ? -13.375 -11.480 6.993 1.00 92.44 105 SER A CA 1
ATOM 821 C C . SER A 1 105 ? -12.067 -11.131 7.720 1.00 92.44 105 SER A C 1
ATOM 823 O O . SER A 1 105 ? -11.500 -11.991 8.393 1.00 92.44 105 SER A O 1
ATOM 825 N N . ILE A 1 106 ? -11.589 -9.889 7.624 1.00 94.38 106 ILE A N 1
ATOM 826 C CA . ILE A 1 106 ? -10.449 -9.388 8.396 1.00 94.38 106 ILE A CA 1
ATOM 827 C C . ILE A 1 106 ? -10.981 -8.723 9.663 1.00 94.38 106 ILE A C 1
ATOM 829 O O . ILE A 1 106 ? -11.888 -7.893 9.593 1.00 94.38 106 ILE A O 1
ATOM 833 N N . VAL A 1 107 ? -10.412 -9.094 10.810 1.00 94.69 107 VAL A N 1
ATOM 834 C CA . VAL A 1 107 ? -10.785 -8.560 12.125 1.00 94.69 107 VAL A CA 1
ATOM 835 C C . VAL A 1 107 ? -9.725 -7.570 12.599 1.00 94.69 107 VAL A C 1
ATOM 837 O O . VAL A 1 107 ? -8.532 -7.868 12.567 1.00 94.69 107 VAL A O 1
ATOM 840 N N . TYR A 1 108 ? -10.176 -6.414 13.074 1.00 94.44 108 TYR A N 1
ATOM 841 C CA . TYR A 1 108 ? -9.352 -5.335 13.602 1.00 94.44 108 TYR A CA 1
ATOM 842 C C . TYR A 1 108 ? -9.763 -5.016 15.038 1.00 94.44 108 TYR A C 1
ATOM 844 O O . TYR A 1 108 ? -10.936 -4.765 15.311 1.00 94.44 108 TYR A O 1
ATOM 852 N N . GLU A 1 109 ? -8.802 -4.960 15.955 1.00 94.81 109 GLU A N 1
ATOM 853 C CA . GLU A 1 109 ? -9.033 -4.435 17.303 1.00 94.81 109 GLU A CA 1
ATOM 854 C C . GLU A 1 109 ? -9.021 -2.902 17.273 1.00 94.81 109 GLU A C 1
ATOM 856 O O . GLU A 1 109 ? -8.058 -2.300 16.802 1.00 94.81 109 GLU A O 1
ATOM 861 N N . LEU A 1 110 ? -10.074 -2.260 17.784 1.00 93.56 110 LEU A N 1
ATOM 862 C CA . LEU A 1 110 ? -10.238 -0.806 17.756 1.00 93.56 110 LEU A CA 1
ATOM 863 C C . LEU A 1 110 ? -9.937 -0.161 19.108 1.00 93.56 110 LEU A C 1
ATOM 865 O O . LEU A 1 110 ? -10.711 -0.266 20.056 1.00 93.56 110 LEU A O 1
ATOM 869 N N . LYS A 1 111 ? -8.837 0.578 19.197 1.00 90.12 111 LYS A N 1
ATOM 870 C CA . LYS A 1 111 ? -8.442 1.318 20.399 1.00 90.12 111 LYS A CA 1
ATOM 871 C C . LYS A 1 111 ? -8.887 2.769 20.315 1.00 90.12 111 LYS A C 1
ATOM 873 O O . LYS A 1 111 ? -8.891 3.374 19.242 1.00 90.12 111 LYS A O 1
ATOM 878 N N . HIS A 1 112 ? -9.238 3.343 21.462 1.00 89.75 112 HIS A N 1
ATOM 879 C CA . HIS A 1 112 ? -9.534 4.769 21.555 1.00 89.75 112 HIS A CA 1
ATOM 880 C C . HIS A 1 112 ? -8.280 5.600 21.269 1.00 89.75 112 HIS A C 1
ATOM 882 O O . HIS A 1 112 ? -7.205 5.310 21.793 1.00 89.75 112 HIS A O 1
ATOM 888 N N . TYR A 1 113 ? -8.417 6.612 20.409 1.00 87.75 113 TYR A N 1
ATOM 889 C CA . TYR A 1 113 ? -7.334 7.529 20.063 1.00 87.75 113 TYR A CA 1
ATOM 890 C C . TYR A 1 113 ? -7.522 8.895 20.732 1.00 87.75 113 TYR A C 1
ATOM 892 O O . TYR A 1 113 ? -6.707 9.301 21.553 1.00 87.75 113 TYR A O 1
ATOM 900 N N . HIS A 1 114 ? -8.596 9.607 20.371 1.00 91.25 114 HIS A N 1
ATOM 901 C CA . HIS A 1 114 ? -9.083 10.819 21.045 1.00 91.25 114 HIS A CA 1
ATOM 902 C C . HIS A 1 114 ? -10.503 11.157 20.578 1.00 91.25 114 HIS A C 1
ATOM 904 O O . HIS A 1 114 ? -10.823 10.961 19.405 1.00 91.25 114 HIS A O 1
ATOM 910 N N . TYR A 1 115 ? -11.346 11.696 21.463 1.00 90.00 115 TYR A N 1
ATOM 911 C CA . TYR A 1 115 ? -12.764 11.978 21.161 1.00 90.00 115 TYR A CA 1
ATOM 912 C C . TYR A 1 115 ? -13.457 10.759 20.508 1.00 90.00 115 TYR A C 1
ATOM 914 O O . TYR A 1 115 ? -13.278 9.645 20.990 1.00 90.00 115 TYR A O 1
ATOM 922 N N . ASP A 1 116 ? -14.164 10.941 19.389 1.00 90.94 116 ASP A N 1
ATOM 923 C CA . ASP A 1 116 ? -14.837 9.877 18.622 1.00 90.94 116 ASP A CA 1
ATOM 924 C C . ASP A 1 116 ? -13.954 9.243 17.535 1.00 90.94 116 ASP A C 1
ATOM 926 O O . ASP A 1 116 ? -14.435 8.810 16.488 1.00 90.94 116 ASP A O 1
ATOM 930 N N . LYS A 1 117 ? -12.632 9.219 17.735 1.00 89.75 117 LYS A N 1
ATOM 931 C CA . LYS A 1 117 ? -11.708 8.532 16.825 1.00 89.75 117 LYS A CA 1
ATOM 932 C C . LYS A 1 117 ? -11.177 7.263 17.467 1.00 89.75 117 LYS A C 1
ATOM 934 O O . LYS A 1 117 ? -10.565 7.296 18.537 1.00 89.75 117 LYS A O 1
ATOM 939 N N . LEU A 1 118 ? -11.360 6.170 16.739 1.00 89.44 118 LEU A N 1
ATOM 940 C CA . LEU A 1 118 ? -10.819 4.851 17.026 1.00 89.44 118 LEU A CA 1
ATOM 941 C C . LEU A 1 118 ? -9.721 4.527 16.007 1.00 89.44 118 LEU A C 1
ATOM 943 O O . LEU A 1 118 ? -9.750 5.020 14.878 1.00 89.44 118 LEU A O 1
ATOM 947 N N . PHE A 1 119 ? -8.751 3.708 16.394 1.00 88.19 119 PHE A N 1
ATOM 948 C CA . PHE A 1 119 ? -7.698 3.237 15.498 1.00 88.19 119 PHE A CA 1
ATOM 949 C C . PHE A 1 119 ? -7.435 1.747 15.702 1.00 88.19 119 PHE A C 1
ATOM 951 O O . PHE A 1 119 ? -7.528 1.249 16.822 1.00 88.19 119 PHE A O 1
ATOM 958 N N . SER A 1 120 ? -7.071 1.052 14.630 1.00 85.88 120 SER A N 1
ATOM 959 C CA . SER A 1 120 ? -6.541 -0.310 14.686 1.00 85.88 120 SER A CA 1
ATOM 960 C C . SER A 1 120 ? -5.019 -0.307 14.553 1.00 85.88 120 SER A C 1
ATOM 962 O O . SER A 1 120 ? -4.460 0.587 13.909 1.00 85.88 120 SER A O 1
ATOM 964 N N . ILE A 1 121 ? -4.354 -1.282 15.179 1.00 65.50 121 ILE A N 1
ATOM 965 C CA . ILE A 1 121 ? -2.898 -1.507 15.070 1.00 65.50 121 ILE A CA 1
ATOM 966 C C . ILE A 1 121 ? -2.596 -2.384 13.857 1.00 65.50 121 ILE A C 1
ATOM 968 O O . ILE A 1 121 ? -3.383 -3.324 13.615 1.00 65.50 121 ILE A O 1
#

Sequence (121 aa):
MPQDKIGVVVLTNLERTPLPSIITYHICDRLLGLDEVPWNERIKSKLEEAKQAAEQGKQNTKPQPKTGTQPSHPLEDYTGDFEHPGYGIVSIALKDQQLTATHNSIVYELKHYHYDKLFSI

Radius of gyration: 24.43 Å; chains: 1; bounding box: 52×26×63 Å

=== Feature glossary ===
Legend for the data blocks above and below:

— What the protein is —

Sequence gives the chain of amino acids in standard one-letter code (A=alanine, C=cysteine, …, Y=tyrosine), read N→C. It is the only feature that is directly encoded by the gene; all structural features are derived from the folded form of this sequence.

The annotation block draws on four external resources. In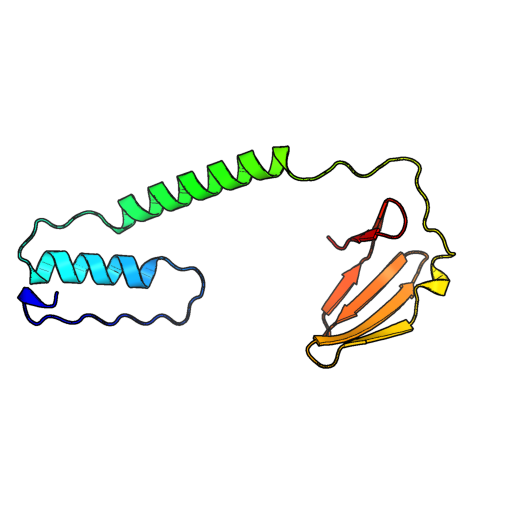terPro: which protein families and domains the sequence belongs to. GO: standardized terms for what the protein does, what process it participates in, and where in the cell it acts. CATH: which structural fold it has in the CATH hierarchy. Organism: the species of origin.

— Where its atoms are —

Atomic coordinates in PDBx/mmCIF format — the same representation the Protein Data Bank distributes. Each line of the _atom_site loop places one backbone atom in Cartesian space (units: ångströms, origin: arbitrary).

Six rendered views show the 3D structure from the faces of a cube — i.e. along ±x, ±y, ±z. Rendering representation is drawn randomly per protein from cartoon (secondary-structure ribbons), sticks (backbone bonds), or molecular surface; coloring is either N→C rainbow (blue at the N-terminus through red at the C-terminus) or one color per chain.

— Local backbone conformation —

DSSP 8-state secondary structure assigns each residue one of H (α-helix), G (3₁₀-helix), I (π-helix), E (extended β-strand), B (isolated β-bridge), T (hydrogen-bonded turn), S (bend), or '-' (coil). The assignment is computed from backbone hydrogen-bond geometry via the Kabsch–Sander algorithm.

P-SEA three-state annotation labels each residue as helix, strand, or coil based purely on the geometry of the Cα trace. It serves as a fallback when the full backbone (and thus DSSP) is unavailable.

φ (phi) and ψ (psi) are the two rotat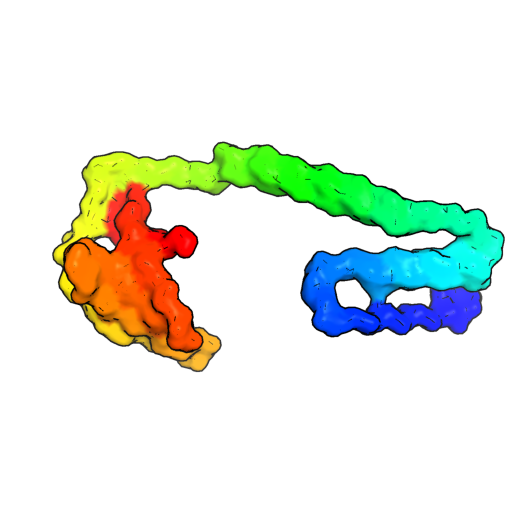able backbone dihedrals per residue: φ is the C(i-1)–N–Cα–C torsion, ψ is the N–Cα–C–N(i+1) torsion, both in degrees on (−180°, 180°]. α-helical residues cluster near (−60°, −45°); β-strand residues near (−120°, +130°). A Ramachandran plot is simply a scatter of (φ, ψ) for every residue.

— Global shape and packing —

Radius of gyration (Rg) is the root-mean-square distance of Cα atoms from their centroid — a single number for overall size and compactness. A globular domain of N residues has Rg ≈ 2.2·N^0.38 Å; an extended or disordered chain has a much larger Rg. The Cα contact count is the number of residue pairs whose Cα atoms are within 8 Å and are more than four positions apart in sequence — a standard proxy for tertiary packing density. The bounding box is the smallest axis-aligned box enclosing all Cα atoms.

Accessible surface area quantifies burial. A residue with SASA near zero is packed into the hydrophobic core; one with SASA >100 Å² sits on the surface. Computed here via the Shrake–Rupley numerical algorithm with a 1.4 Å probe.

The contact map is a binary N×N matrix image: pixel (i, j) is dark where Cα_i and Cα_j are within 8 Å and |i−j|>4. Because the |i−j|>4 filter removes local helical contacts, off-diagonal stripes parallel to the main diagonal indicate parallel β-sheets; stripes perpendicular to it indicate antiparallel β-sheets. The Ramachandran plot scatters every residue's (φ, ψ) pair against the sterically allowed regions. The PAE heatmap renders the predicted-aligned-error matrix.

— Structural neighborhood —

A 3Di character summarizes, for each residue, the relative orientation of the Cα frame of its nearest spatial neighbor. Because it encodes fold topology rather than chemistry, 3Di alignments detect remote structural similarity that sequence alignment misses.

Structural nearest neighbors (via Foldseek easy-search vs the PDB). Reported per hit: target PDB id, E-value, and alignment TM-score. A TM-score above ~0.5 is the conventional threshold for 'same fold'.

— Confidence and disorder —

For AlphaFold models, the B-factor field carries pLDDT — the model's own estimate of local accuracy on a 0–100 scale. Regions with pLDDT<50 should be treated as essentially unmodeled; they often correspond to intrinsically disordered segments.

B-factor (Debye–Waller factor) reflects atomic displacement in the crystal lattice. It is an experimental observable (units Å²), not a prediction; low values mean the atom is pinned down, high values mean it moves or is heterogeneous across the crystal.

Predicted Aligned Error (PAE) is an AlphaFold confidence matrix: entry (i, j) is the expected error in the position of residue j, in ångströms, when the prediction is superimposed on the true structure at residue i. Low PAE within a block of residues means that block is internally rigid and well-predicted; high PAE between two blocks means their relative placement is uncertain even if each block individually is confident.